Protein AF-A0AAW7YNT3-F1 (afdb_monomer)

Solvent-accessible surface area (backbone atoms only — not comparable to full-atom values): 6771 Å² total; per-residue (Å²): 64,18,79,74,12,15,23,53,59,44,59,53,68,56,67,46,81,46,39,36,42,36,42,15,41,15,35,61,48,77,42,97,88,78,42,71,45,65,34,49,21,41,37,40,34,36,9,56,87,86,39,77,91,45,38,28,54,26,43,28,46,38,42,26,44,70,47,74,45,78,47,78,46,77,56,96,90,42,84,46,75,51,78,47,80,24,43,24,50,31,45,35,39,36,42,26,80,60,21,69,74,40,59,34,50,35,39,33,45,35,40,28,41,40,74,43,90,86,60,73,50,56,52,67,33,57,24,69,50,74,45,118

Sequence (132 aa):
MGSIYSGIGSNFAIISDKDMKYISIGCIEYSSNNGAECGLGLGWVNTDLF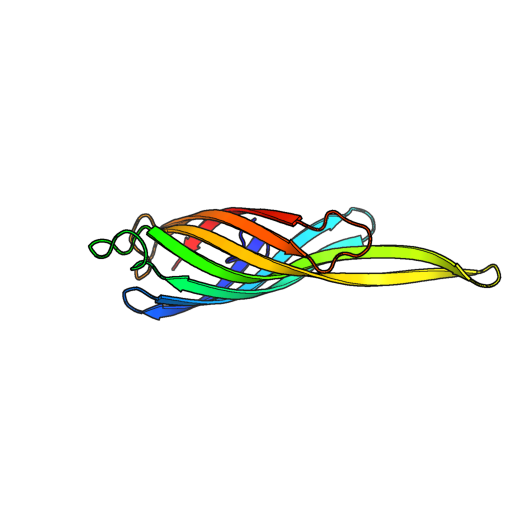SPDNNKHGLGLYISMVGHESNTIKVNGNFETEENDIYGLGVSYTYFFNGIGNSGMNIGISSHLTNADYKDNYGGFLQIGYQF

Foldseek 3Di:
DALQALDAHDWDWDDDQFKIWIKHKDFQDADPVPGTHIKIKTKMWGQCPPCVPAQFKIKMKMKMFNDKDWDWDQDPNDTDIDIGTKMWTKMKIKGFPVGPVDWGKMWIKMKTAIPDPPDDRIDMDTDIDTDD

Mean predicted aligned error: 6.73 Å

pLDDT: mean 86.56, std 11.25, range [52.97, 97.44]

Nearest PDB structures (foldseek):
  6z9n-assembly4_D  TM=3.071E-01  e=3.909E+00  Pseudomonas aeruginosa PAO1

Radius of gyration: 16.92 Å; Cα contacts (8 Å, |Δi|>4): 369; chains: 1; bounding box: 44×26×51 Å

Structure (mmCIF, N/CA/C/O backbone):
data_AF-A0AAW7YNT3-F1
#
_entry.id   AF-A0AAW7YNT3-F1
#
loop_
_atom_site.group_PDB
_atom_site.id
_atom_site.type_symbol
_atom_site.label_atom_id
_atom_site.label_alt_id
_atom_site.label_comp_id
_atom_site.label_asym_id
_atom_site.label_entity_id
_atom_site.label_seq_id
_atom_site.pdbx_PDB_ins_code
_atom_site.Cartn_x
_atom_site.Cartn_y
_atom_site.Cartn_z
_atom_site.occupancy
_atom_site.B_iso_or_equiv
_atom_site.auth_seq_id
_atom_site.auth_comp_id
_atom_site.auth_asym_id
_atom_site.auth_atom_id
_atom_site.pdbx_PDB_model_num
ATOM 1 N N . MET A 1 1 ? -3.545 -6.563 -6.101 1.00 75.44 1 MET A N 1
ATOM 2 C CA . MET A 1 1 ? -2.237 -5.879 -6.048 1.00 75.44 1 MET A CA 1
ATOM 3 C C . MET A 1 1 ? -2.426 -4.606 -5.255 1.00 75.44 1 MET A C 1
ATOM 5 O O . MET A 1 1 ? -3.217 -3.796 -5.696 1.00 75.44 1 MET A O 1
ATOM 9 N N . GLY A 1 2 ? -1.815 -4.432 -4.088 1.00 79.19 2 GLY A N 1
ATOM 10 C CA . GLY A 1 2 ? -2.077 -3.269 -3.231 1.00 79.19 2 GLY A CA 1
ATOM 11 C C . GLY A 1 2 ? -0.840 -2.430 -2.952 1.00 79.19 2 GLY A C 1
ATOM 12 O O . GLY A 1 2 ? 0.272 -2.957 -2.913 1.00 79.19 2 GLY A O 1
ATOM 13 N N . SER A 1 3 ? -1.048 -1.138 -2.690 1.00 82.19 3 SER A N 1
ATOM 14 C CA . SER A 1 3 ? 0.015 -0.226 -2.248 1.00 82.19 3 SER A CA 1
ATOM 15 C C . SER A 1 3 ? 0.577 -0.611 -0.878 1.00 82.19 3 SER A C 1
ATOM 17 O O . SER A 1 3 ? 1.75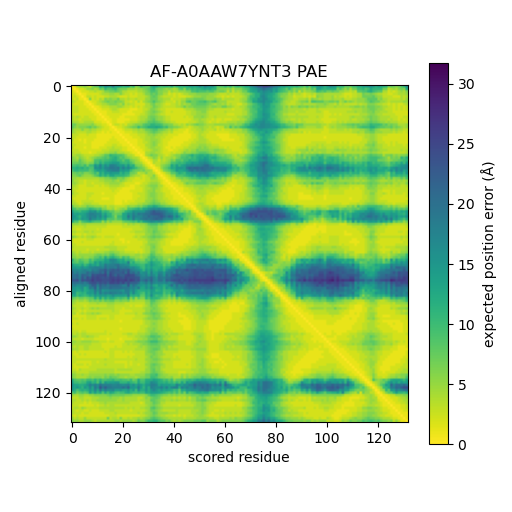7 -0.395 -0.621 1.00 82.19 3 SER A O 1
ATOM 19 N N . ILE A 1 4 ? -0.231 -1.236 -0.011 1.00 89.44 4 ILE A N 1
ATOM 20 C CA . ILE A 1 4 ? 0.237 -1.759 1.284 1.00 89.44 4 ILE A CA 1
ATOM 21 C C . ILE A 1 4 ? 0.968 -3.107 1.121 1.00 89.44 4 ILE A C 1
ATOM 23 O O . ILE A 1 4 ? 1.405 -3.699 2.096 1.00 89.44 4 ILE A O 1
ATOM 27 N N . TYR A 1 5 ? 1.113 -3.630 -0.098 1.00 90.44 5 TYR A N 1
ATOM 28 C CA . TYR A 1 5 ? 1.707 -4.946 -0.359 1.00 90.44 5 TYR A CA 1
ATOM 29 C C . TYR A 1 5 ? 2.788 -4.918 -1.448 1.00 90.44 5 TYR A C 1
ATOM 31 O O . TYR A 1 5 ? 3.236 -5.984 -1.854 1.00 90.44 5 TYR A O 1
ATOM 39 N N . SER A 1 6 ? 3.185 -3.735 -1.941 1.00 87.62 6 SER A N 1
ATOM 40 C CA . SER A 1 6 ? 4.051 -3.578 -3.125 1.00 87.62 6 SER A CA 1
ATOM 41 C C . SER A 1 6 ? 3.614 -4.476 -4.296 1.00 87.62 6 SER A C 1
ATOM 43 O O . SER A 1 6 ? 4.411 -5.224 -4.853 1.00 87.62 6 SER A O 1
ATOM 45 N N . GLY A 1 7 ? 2.317 -4.468 -4.627 1.00 87.88 7 GLY A N 1
ATOM 46 C CA . GLY A 1 7 ? 1.737 -5.386 -5.611 1.00 87.88 7 GLY A CA 1
ATOM 47 C C . GLY A 1 7 ? 1.079 -6.602 -4.953 1.00 87.88 7 GLY A C 1
ATOM 48 O O . GLY A 1 7 ? 0.160 -6.443 -4.142 1.00 87.88 7 GLY A O 1
ATOM 49 N N . ILE A 1 8 ? 1.448 -7.819 -5.355 1.00 89.88 8 ILE A N 1
ATOM 50 C CA . ILE A 1 8 ? 1.052 -9.063 -4.672 1.00 89.88 8 IL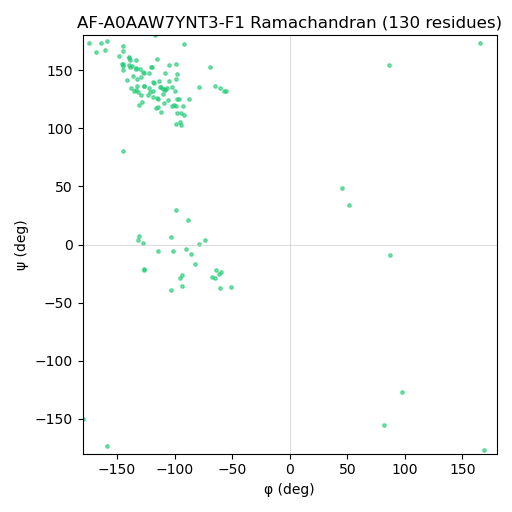E A CA 1
ATOM 51 C C . ILE A 1 8 ? 2.163 -9.423 -3.693 1.00 89.88 8 ILE A C 1
ATOM 53 O O . ILE A 1 8 ? 3.272 -9.748 -4.111 1.00 89.88 8 ILE A O 1
ATOM 57 N N . GLY A 1 9 ? 1.872 -9.370 -2.397 1.00 92.62 9 GLY A N 1
ATOM 58 C CA . GLY A 1 9 ? 2.919 -9.526 -1.403 1.00 92.62 9 GLY A CA 1
ATOM 59 C C . GLY A 1 9 ? 2.430 -9.453 0.030 1.00 92.62 9 GLY A C 1
ATOM 60 O O . GLY A 1 9 ? 1.309 -9.841 0.359 1.00 92.62 9 GLY A O 1
ATOM 61 N N . SER A 1 10 ? 3.312 -8.988 0.899 1.00 93.31 10 SER A N 1
ATOM 62 C CA . SER A 1 10 ? 3.104 -8.910 2.341 1.00 93.31 10 SER A CA 1
ATOM 63 C C . SER A 1 10 ? 3.679 -7.609 2.883 1.00 93.31 10 SER A C 1
ATOM 65 O O . SER A 1 10 ? 4.510 -6.961 2.246 1.00 93.31 10 SER A O 1
ATOM 67 N N . ASN A 1 11 ? 3.239 -7.222 4.076 1.00 95.06 11 ASN A N 1
ATOM 68 C CA . ASN A 1 11 ? 3.837 -6.116 4.804 1.00 95.06 11 ASN A CA 1
ATOM 69 C C . ASN A 1 11 ? 4.091 -6.475 6.259 1.00 95.06 11 ASN A C 1
ATOM 71 O O . ASN A 1 11 ? 3.476 -7.385 6.814 1.00 95.06 11 ASN A O 1
ATOM 75 N N . PHE A 1 12 ? 5.006 -5.721 6.849 1.00 95.56 12 PHE A N 1
ATOM 76 C CA . PHE A 1 12 ? 5.233 -5.667 8.278 1.00 95.56 12 PHE A CA 1
ATOM 77 C C . PHE A 1 12 ? 4.873 -4.266 8.736 1.00 95.56 12 PHE A C 1
ATOM 79 O O . PHE A 1 12 ? 5.393 -3.285 8.197 1.00 95.56 12 PHE A O 1
ATOM 86 N N . ALA A 1 13 ? 3.980 -4.177 9.716 1.00 95.19 13 ALA A N 1
ATOM 87 C CA . ALA A 1 13 ? 3.443 -2.911 10.167 1.00 95.19 13 ALA A CA 1
ATOM 88 C C . ALA A 1 13 ? 3.549 -2.750 11.682 1.00 95.19 13 ALA A C 1
ATOM 90 O O . ALA A 1 13 ? 3.364 -3.696 12.446 1.00 95.19 13 ALA A O 1
ATOM 91 N N . ILE A 1 14 ? 3.813 -1.518 12.102 1.00 95.44 14 ILE A N 1
ATOM 92 C CA . ILE A 1 14 ? 3.624 -1.062 13.475 1.00 95.44 14 ILE A CA 1
ATOM 93 C C . ILE A 1 14 ? 2.288 -0.331 13.498 1.00 95.44 14 ILE A C 1
ATOM 95 O O . ILE A 1 14 ? 2.107 0.650 12.770 1.00 95.44 14 ILE A O 1
ATOM 99 N N . ILE A 1 15 ? 1.363 -0.835 14.310 1.00 93.62 15 ILE A N 1
ATOM 100 C CA . ILE A 1 15 ? -0.024 -0.377 14.358 1.00 93.62 15 ILE A CA 1
ATOM 101 C C . ILE A 1 15 ? -0.331 0.174 15.752 1.00 93.62 15 ILE A C 1
ATOM 103 O O . ILE A 1 15 ? -0.045 -0.470 16.760 1.00 93.62 15 ILE A O 1
ATOM 107 N N . SER A 1 16 ? -0.936 1.354 15.774 1.00 89.31 16 SER A N 1
ATOM 108 C CA . SER A 1 16 ? -1.572 1.995 16.926 1.00 89.31 16 SER A CA 1
ATOM 109 C C . SER A 1 16 ? -3.071 2.165 16.639 1.00 89.31 16 SER A C 1
ATOM 111 O O . SER A 1 16 ? -3.539 1.837 15.550 1.00 89.31 16 SER A O 1
ATOM 113 N N . ASP A 1 17 ? -3.834 2.733 17.575 1.00 87.75 17 ASP A N 1
ATOM 114 C CA . ASP A 1 17 ? -5.303 2.844 17.479 1.00 87.75 17 ASP A CA 1
ATOM 115 C C . ASP A 1 17 ? -5.829 3.444 16.162 1.00 87.75 17 ASP A C 1
ATOM 117 O O . ASP A 1 17 ? -6.882 3.027 15.668 1.00 87.75 17 ASP A O 1
ATOM 121 N N . LYS A 1 18 ? -5.101 4.423 15.607 1.00 91.19 18 LYS A N 1
ATOM 122 C CA . LYS A 1 18 ? -5.473 5.167 14.393 1.00 91.19 18 LYS A CA 1
ATOM 123 C C . LYS A 1 18 ? -4.358 5.280 13.354 1.00 91.19 18 LYS A C 1
ATOM 125 O O . LYS A 1 18 ? -4.557 5.947 12.344 1.00 91.19 18 LYS A O 1
ATOM 130 N N . ASP A 1 19 ? -3.209 4.650 13.585 1.00 94.25 19 ASP A N 1
ATOM 131 C CA . ASP A 1 19 ? -2.016 4.790 12.747 1.00 94.25 19 ASP A CA 1
ATOM 132 C C . ASP A 1 19 ? -1.420 3.429 12.408 1.00 94.25 19 ASP A C 1
ATOM 134 O O . ASP A 1 19 ? -1.234 2.589 13.281 1.00 94.25 19 ASP A O 1
ATOM 138 N N . MET A 1 20 ? -1.033 3.243 11.153 1.00 95.44 20 MET A N 1
ATOM 139 C CA . MET A 1 20 ? -0.273 2.088 10.690 1.00 95.44 20 MET A CA 1
ATOM 140 C C . MET A 1 20 ? 0.911 2.580 9.874 1.00 95.44 20 MET A C 1
ATOM 142 O O . MET A 1 20 ? 0.725 3.233 8.853 1.00 95.44 20 MET A O 1
ATOM 146 N N . LYS A 1 21 ? 2.130 2.250 10.293 1.00 97.44 21 LYS A N 1
ATOM 147 C CA . LYS A 1 21 ? 3.356 2.483 9.514 1.00 97.44 21 LYS A CA 1
ATOM 148 C C . LYS A 1 21 ? 3.883 1.140 9.056 1.00 97.44 21 LYS A C 1
ATOM 150 O O . LYS A 1 21 ? 4.017 0.249 9.891 1.00 97.44 21 LYS A O 1
ATOM 155 N N . TYR A 1 22 ? 4.179 0.987 7.775 1.00 96.62 22 TYR A N 1
ATOM 156 C CA . TYR A 1 22 ? 4.515 -0.316 7.219 1.00 96.62 22 TYR A CA 1
ATOM 157 C C . TYR A 1 22 ? 5.697 -0.271 6.255 1.00 96.62 22 TYR A C 1
ATOM 159 O O . TYR A 1 22 ? 5.957 0.740 5.600 1.00 96.62 22 TYR A O 1
ATOM 167 N N . ILE A 1 23 ? 6.373 -1.414 6.160 1.00 96.94 23 ILE A N 1
ATOM 168 C CA . ILE A 1 23 ? 7.248 -1.781 5.050 1.00 96.94 23 ILE A CA 1
ATOM 169 C C . ILE A 1 23 ? 6.610 -2.953 4.309 1.00 96.94 23 ILE A C 1
ATOM 171 O O . ILE A 1 23 ? 6.108 -3.886 4.937 1.00 96.94 23 ILE A O 1
ATOM 175 N N . SER A 1 24 ? 6.597 -2.904 2.985 1.00 95.62 24 SER A N 1
ATOM 176 C CA . SER A 1 24 ? 5.995 -3.924 2.132 1.00 95.62 24 SER A CA 1
ATOM 177 C C . SER A 1 24 ? 7.009 -4.515 1.167 1.00 95.62 24 SER A C 1
ATOM 179 O O . SER A 1 24 ? 7.924 -3.833 0.706 1.00 95.62 24 SER A O 1
ATOM 181 N N . ILE A 1 25 ? 6.820 -5.792 0.857 1.00 94.06 25 ILE A N 1
ATOM 182 C CA . ILE A 1 25 ? 7.551 -6.529 -0.169 1.00 94.06 25 ILE A CA 1
ATOM 183 C C . ILE A 1 25 ? 6.543 -7.305 -1.007 1.00 94.06 25 ILE A C 1
ATOM 185 O O . ILE A 1 25 ? 5.656 -7.967 -0.464 1.00 94.06 25 ILE A O 1
ATOM 189 N N . GLY A 1 26 ? 6.671 -7.226 -2.323 1.00 92.19 26 GLY A N 1
ATOM 190 C CA . GLY A 1 26 ? 5.740 -7.873 -3.236 1.00 92.19 26 GLY A CA 1
ATOM 191 C C . GLY A 1 26 ? 6.174 -7.750 -4.680 1.00 92.19 26 GLY A C 1
ATOM 192 O O . GLY A 1 26 ? 7.160 -7.079 -4.976 1.00 92.19 26 GLY A O 1
ATOM 193 N N . CYS A 1 27 ? 5.443 -8.426 -5.561 1.00 89.94 27 CYS A N 1
ATOM 194 C CA . CYS A 1 27 ? 5.694 -8.401 -6.995 1.00 89.94 27 CYS A CA 1
ATOM 195 C C . CYS A 1 27 ? 4.608 -7.616 -7.730 1.00 89.94 27 CYS A C 1
ATOM 197 O O . CYS A 1 27 ? 3.410 -7.773 -7.463 1.00 89.94 27 CYS A O 1
ATOM 199 N N . ILE A 1 28 ? 5.052 -6.740 -8.625 1.00 85.81 28 ILE A N 1
ATOM 200 C CA . ILE A 1 28 ? 4.249 -5.713 -9.286 1.00 85.81 28 ILE A CA 1
ATOM 201 C C . IL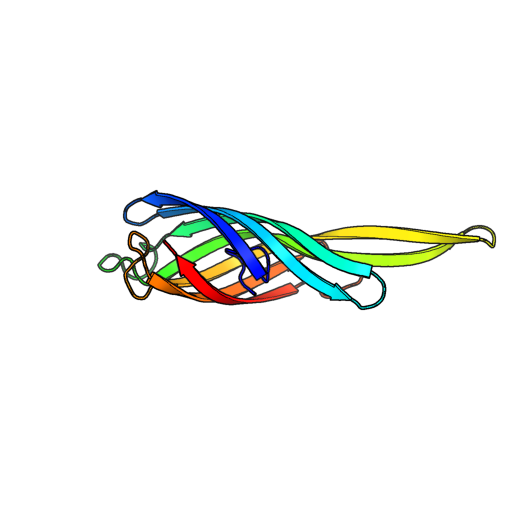E A 1 28 ? 3.915 -6.143 -10.711 1.00 85.81 28 ILE A C 1
ATOM 203 O O . ILE A 1 28 ? 2.790 -5.973 -11.158 1.00 85.81 28 ILE A O 1
ATOM 207 N N . GLU A 1 29 ? 4.854 -6.763 -11.408 1.00 79.62 29 GLU A N 1
ATOM 208 C CA . GLU A 1 29 ? 4.651 -7.222 -12.775 1.00 79.62 29 GLU A CA 1
ATOM 209 C C . GLU A 1 29 ? 5.167 -8.652 -12.926 1.00 79.62 29 GLU A C 1
ATOM 211 O O . GLU A 1 29 ? 6.054 -9.104 -12.199 1.00 79.62 29 GLU A O 1
ATOM 216 N N . TYR A 1 30 ? 4.571 -9.386 -13.862 1.00 76.75 30 TYR A N 1
ATOM 217 C CA . TYR A 1 30 ? 5.127 -10.633 -14.355 1.00 76.75 30 TYR A CA 1
ATOM 218 C C . TYR A 1 30 ? 5.184 -10.587 -15.878 1.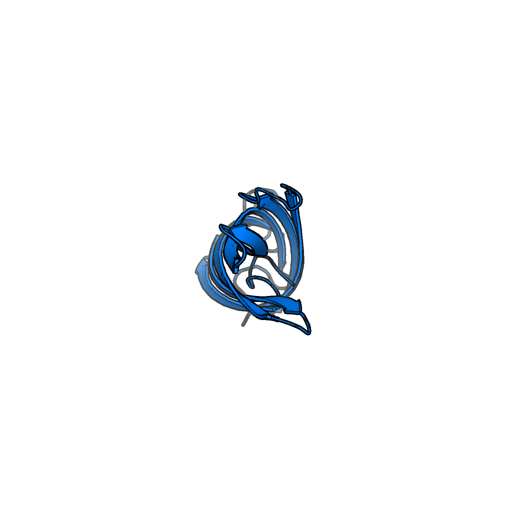00 76.75 30 TYR A C 1
ATOM 220 O O . TYR A 1 30 ? 4.154 -10.445 -16.541 1.00 76.75 30 TYR A O 1
ATOM 228 N N . SER A 1 31 ? 6.384 -10.768 -16.418 1.00 68.88 31 SER A N 1
ATOM 229 C CA . SER A 1 31 ? 6.660 -10.850 -17.847 1.00 68.88 31 SER A CA 1
ATOM 230 C C . SER A 1 31 ? 7.236 -12.222 -18.183 1.00 68.88 31 SER A C 1
ATOM 232 O O . SER A 1 31 ? 8.092 -12.748 -17.472 1.00 68.88 31 SER A O 1
ATOM 234 N N . SER A 1 32 ? 6.813 -12.810 -19.304 1.00 68.56 32 SER A N 1
ATOM 235 C CA . SER A 1 32 ? 7.384 -14.075 -19.791 1.00 68.56 32 SER A CA 1
ATOM 236 C C . SER A 1 32 ? 8.865 -13.962 -20.165 1.00 68.56 32 SER A C 1
ATOM 238 O O . SER A 1 32 ? 9.555 -14.978 -20.185 1.00 68.56 32 SER A O 1
ATOM 240 N N . ASN A 1 33 ? 9.348 -12.748 -20.444 1.00 65.25 33 ASN A N 1
ATOM 241 C CA . ASN A 1 33 ? 10.726 -12.506 -20.861 1.00 65.25 33 ASN A CA 1
ATOM 242 C C . ASN A 1 33 ? 11.639 -12.158 -19.677 1.00 65.25 33 ASN A C 1
ATOM 244 O O . ASN A 1 33 ? 12.790 -12.585 -19.670 1.00 65.25 33 ASN A O 1
ATOM 248 N N . ASN A 1 34 ? 11.120 -11.435 -18.676 1.00 67.06 34 ASN A N 1
ATOM 249 C CA . ASN A 1 34 ? 11.927 -10.880 -17.579 1.00 67.06 34 ASN A CA 1
ATOM 250 C C . ASN A 1 34 ? 11.591 -11.486 -16.200 1.00 67.06 34 ASN A C 1
ATOM 252 O O . ASN A 1 34 ? 12.290 -11.232 -15.224 1.00 67.06 34 ASN A O 1
ATOM 256 N N . GLY A 1 35 ? 10.566 -12.338 -16.107 1.00 74.25 35 GLY A N 1
ATOM 257 C CA . GLY A 1 35 ? 10.146 -12.963 -14.854 1.00 74.25 35 GLY A CA 1
ATOM 258 C C . GLY A 1 35 ? 9.262 -12.057 -13.994 1.00 74.25 35 GLY A C 1
ATOM 259 O O . GLY A 1 35 ? 8.537 -11.206 -14.508 1.00 74.25 35 GLY A O 1
ATOM 260 N N . ALA A 1 36 ? 9.261 -12.306 -12.679 1.00 79.50 36 ALA A N 1
ATOM 261 C CA . ALA A 1 36 ? 8.503 -11.518 -11.710 1.00 79.50 36 ALA A CA 1
ATOM 262 C C . ALA A 1 36 ? 9.328 -10.318 -11.233 1.00 79.50 36 ALA A C 1
ATOM 264 O O . ALA A 1 36 ? 10.424 -10.492 -10.702 1.00 79.50 36 ALA A O 1
ATOM 265 N N . GLU A 1 37 ? 8.771 -9.121 -11.365 1.00 84.81 37 GLU A N 1
ATOM 266 C CA . GLU A 1 37 ? 9.376 -7.885 -10.883 1.00 84.81 37 GLU A CA 1
ATOM 267 C C . GLU A 1 37 ? 8.890 -7.612 -9.468 1.00 84.81 37 GLU A C 1
ATOM 269 O O . GLU A 1 37 ? 7.706 -7.337 -9.246 1.00 84.81 37 GLU A O 1
ATOM 274 N N . CYS A 1 38 ? 9.798 -7.714 -8.500 1.00 88.75 38 CYS A N 1
ATOM 275 C CA . CYS A 1 38 ? 9.473 -7.581 -7.088 1.00 88.75 38 CYS A CA 1
ATOM 276 C C . CYS A 1 38 ? 10.212 -6.411 -6.458 1.00 88.75 38 CYS A C 1
ATOM 278 O O . CYS A 1 38 ? 11.382 -6.177 -6.736 1.00 88.75 38 CYS A O 1
ATOM 280 N N . GLY A 1 39 ? 9.515 -5.683 -5.594 1.00 89.31 39 GLY A N 1
ATOM 281 C CA . GLY A 1 39 ? 9.992 -4.431 -5.041 1.00 89.31 39 GLY A CA 1
ATOM 282 C C . GLY A 1 39 ? 9.566 -4.210 -3.604 1.00 89.31 39 GLY A C 1
ATOM 283 O O . GLY A 1 39 ? 8.748 -4.933 -3.023 1.00 89.31 39 GLY A O 1
ATOM 284 N N . LEU A 1 40 ? 10.149 -3.161 -3.035 1.00 93.75 40 LEU A N 1
ATOM 285 C CA . LEU A 1 40 ? 9.885 -2.715 -1.678 1.00 93.75 40 LEU A CA 1
ATOM 286 C C . LEU A 1 40 ? 9.017 -1.458 -1.679 1.00 93.75 40 LEU A C 1
ATOM 288 O O . LEU A 1 40 ? 8.988 -0.685 -2.638 1.00 93.75 40 LEU A O 1
ATOM 292 N N . GLY A 1 41 ? 8.294 -1.275 -0.582 1.00 93.81 41 GLY A N 1
ATOM 293 C CA . GLY A 1 41 ? 7.464 -0.106 -0.345 1.00 93.81 41 GLY A CA 1
ATOM 294 C C . GLY A 1 41 ? 7.471 0.288 1.119 1.00 93.81 41 GLY A C 1
ATOM 295 O O . GLY A 1 41 ? 7.725 -0.526 2.005 1.00 93.81 41 GLY A O 1
ATOM 296 N N . LEU A 1 42 ? 7.206 1.559 1.365 1.00 97.19 42 LEU A N 1
ATOM 297 C CA . LEU A 1 42 ? 7.044 2.143 2.684 1.00 97.19 42 LEU A CA 1
ATOM 298 C C . LEU A 1 42 ? 5.782 2.986 2.663 1.00 97.19 42 LEU A C 1
ATOM 300 O O . LEU A 1 42 ? 5.505 3.681 1.684 1.00 97.19 42 LEU A O 1
ATOM 304 N N . GLY A 1 43 ? 5.033 2.973 3.754 1.00 96.94 43 GLY A N 1
ATOM 305 C CA . GLY A 1 43 ? 3.867 3.828 3.835 1.00 96.94 43 GLY A CA 1
ATOM 306 C C . GLY A 1 43 ? 3.334 4.017 5.235 1.00 96.94 43 GLY A C 1
ATOM 307 O O . GLY A 1 43 ? 3.787 3.421 6.216 1.00 96.94 43 GLY A O 1
ATOM 308 N N . TRP A 1 44 ? 2.358 4.904 5.300 1.00 97.12 44 TRP A N 1
ATOM 309 C CA . TRP A 1 44 ? 1.643 5.260 6.506 1.00 97.12 44 TRP A CA 1
ATOM 310 C C . TRP A 1 44 ? 0.162 5.384 6.182 1.00 97.12 44 TRP A C 1
ATOM 312 O O . TRP A 1 44 ? -0.191 5.991 5.176 1.00 97.12 44 TRP A O 1
ATOM 322 N N . VAL A 1 45 ? -0.688 4.816 7.030 1.00 96.12 45 VAL A N 1
ATOM 323 C CA . VAL A 1 45 ? -2.146 4.912 6.967 1.00 96.12 45 VAL A CA 1
ATOM 324 C C . VAL A 1 45 ? -2.649 5.497 8.280 1.00 96.12 45 VAL A C 1
ATOM 326 O O . VAL A 1 45 ? -2.230 5.061 9.351 1.00 96.12 45 VAL A O 1
ATOM 329 N N . ASN A 1 46 ? -3.566 6.453 8.192 1.00 95.31 46 ASN A N 1
ATOM 330 C CA . ASN A 1 46 ? -4.240 7.075 9.316 1.00 95.31 46 ASN A CA 1
ATOM 331 C C . ASN A 1 46 ? -5.763 7.000 9.141 1.00 95.31 46 ASN A C 1
ATOM 333 O O . ASN A 1 46 ? -6.277 7.242 8.046 1.00 95.31 46 ASN A O 1
ATOM 337 N N . THR A 1 47 ? -6.489 6.669 10.210 1.00 94.00 47 THR A N 1
ATOM 338 C CA . THR A 1 47 ? -7.956 6.524 10.165 1.00 94.00 47 THR A CA 1
ATOM 339 C C . THR A 1 47 ? -8.737 7.710 10.728 1.00 94.00 47 THR A C 1
ATOM 341 O O . THR A 1 47 ? -9.960 7.734 10.642 1.00 94.00 47 THR A O 1
ATOM 344 N N . ASP A 1 48 ? -8.065 8.703 11.309 1.00 90.25 48 ASP A N 1
ATOM 345 C CA . ASP A 1 48 ? -8.711 9.840 11.980 1.00 90.25 48 ASP A CA 1
ATOM 346 C C . ASP A 1 48 ? -9.148 10.954 11.016 1.00 90.25 48 ASP A C 1
ATOM 348 O O . ASP A 1 48 ? -9.954 11.811 11.361 1.00 90.25 48 ASP A O 1
ATOM 352 N N . LEU A 1 49 ? -8.622 10.952 9.788 1.00 79.31 49 LEU A N 1
ATOM 353 C CA . LEU A 1 49 ? -8.742 12.084 8.862 1.00 79.31 49 LEU A CA 1
ATOM 354 C C . LEU A 1 49 ? -10.173 12.354 8.359 1.00 79.31 49 LEU A C 1
ATOM 356 O O . LEU A 1 49 ? -10.488 13.499 8.041 1.00 79.31 49 LEU A O 1
ATOM 360 N N . PHE A 1 50 ? -11.041 11.336 8.284 1.00 72.06 50 PHE A N 1
ATOM 361 C CA . PHE A 1 50 ? -12.416 11.481 7.770 1.00 72.06 50 PHE A CA 1
ATOM 362 C C . PHE A 1 50 ? -13.518 10.973 8.702 1.00 72.06 50 PHE A C 1
ATOM 364 O O . PHE A 1 50 ? -14.677 11.354 8.544 1.00 72.06 50 PHE A O 1
ATOM 371 N N . SER A 1 51 ? -13.214 10.078 9.638 1.00 68.75 51 SER A N 1
ATOM 372 C CA . SER A 1 51 ? -14.217 9.490 10.531 1.00 68.75 51 SER A CA 1
ATOM 373 C C . SER A 1 51 ? -13.606 9.248 11.907 1.00 68.75 51 SER A C 1
ATOM 375 O O . SER A 1 51 ? -13.243 8.118 12.214 1.00 68.75 51 SER A O 1
ATOM 377 N N . PRO A 1 52 ? -13.509 10.284 12.757 1.00 73.00 52 PRO A N 1
ATOM 378 C CA . PRO A 1 52 ? -12.800 10.188 14.034 1.00 73.00 52 PRO A CA 1
ATOM 379 C C . PRO A 1 52 ? -13.353 9.122 14.986 1.00 73.00 52 PRO A C 1
ATOM 381 O O . PRO A 1 52 ? -12.629 8.614 15.847 1.00 73.00 52 PRO A O 1
ATOM 384 N N . ASP A 1 53 ? -14.629 8.779 14.797 1.00 77.69 53 ASP A N 1
ATOM 385 C CA . ASP A 1 53 ? -15.392 7.839 15.614 1.00 77.69 53 ASP A CA 1
ATOM 386 C C . ASP A 1 53 ? -15.226 6.372 15.182 1.00 77.69 53 ASP A C 1
ATOM 388 O O . ASP A 1 53 ? -15.706 5.472 15.873 1.00 77.69 53 ASP A O 1
ATOM 392 N N . ASN A 1 54 ? -14.572 6.090 14.046 1.00 84.44 54 ASN A N 1
ATOM 393 C CA . ASN A 1 54 ? -14.294 4.718 13.627 1.00 84.44 54 ASN A CA 1
ATOM 394 C C . ASN A 1 54 ? -12.905 4.569 12.990 1.00 84.44 54 ASN A C 1
ATOM 396 O O . ASN A 1 54 ? -12.452 5.397 12.212 1.00 84.44 54 ASN A O 1
ATOM 400 N N . AS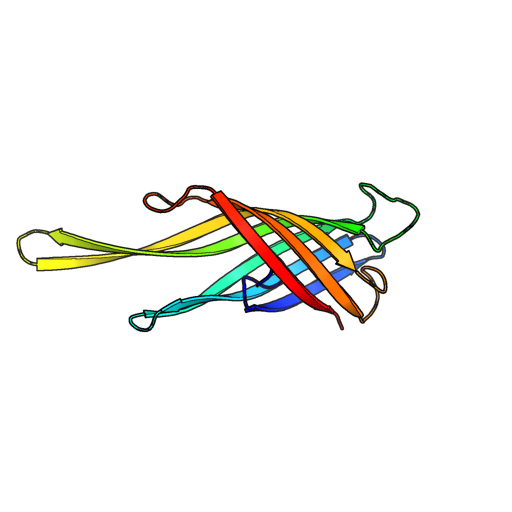N A 1 55 ? -12.234 3.457 13.274 1.00 92.25 55 ASN A N 1
ATOM 401 C CA . ASN A 1 55 ? -10.906 3.166 12.735 1.00 92.25 55 ASN A CA 1
ATOM 402 C C . ASN A 1 55 ? -10.951 2.226 11.517 1.00 92.25 55 ASN A C 1
ATOM 404 O O . ASN A 1 55 ? -10.033 1.435 11.298 1.00 92.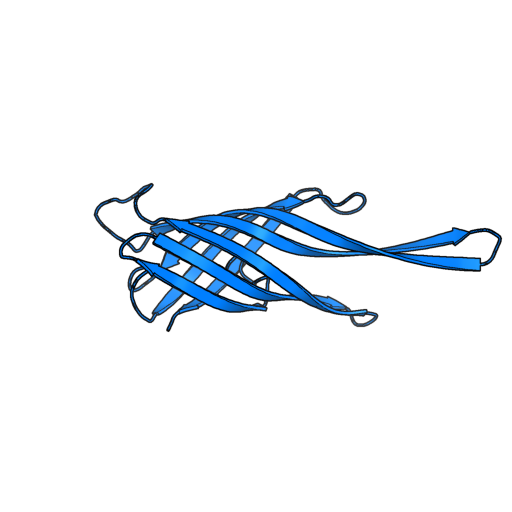25 55 ASN A O 1
ATOM 408 N N . LYS A 1 56 ? -12.040 2.267 10.737 1.00 94.31 56 LYS A N 1
ATOM 409 C CA . LYS A 1 56 ? -12.231 1.400 9.561 1.00 94.31 56 LYS A CA 1
ATOM 410 C C . LYS A 1 56 ? -11.811 2.063 8.259 1.00 94.31 56 LYS A C 1
ATOM 412 O O . LYS A 1 56 ? -11.420 1.363 7.334 1.00 94.31 56 LYS A O 1
ATOM 417 N N . HIS A 1 57 ? -11.897 3.386 8.175 1.00 94.75 57 HIS A N 1
ATOM 418 C CA . HIS A 1 57 ? -11.554 4.147 6.977 1.00 94.75 57 HIS A CA 1
ATOM 419 C C . HIS A 1 57 ? -10.147 4.717 7.110 1.00 94.75 57 HIS A C 1
ATOM 421 O O . HIS A 1 57 ? -9.950 5.688 7.826 1.00 94.75 57 HIS A O 1
ATOM 427 N N . GLY A 1 58 ? -9.171 4.118 6.435 1.00 94.94 58 GLY A N 1
ATOM 428 C CA . GLY A 1 58 ? -7.790 4.585 6.415 1.00 94.94 58 GLY A CA 1
ATOM 429 C C . GLY A 1 58 ? -7.473 5.377 5.155 1.00 94.94 58 GLY A C 1
ATOM 430 O O . GLY A 1 58 ? -7.741 4.916 4.047 1.00 94.94 58 GLY A O 1
ATOM 431 N N . LEU A 1 59 ? -6.849 6.537 5.320 1.00 95.62 59 LEU A N 1
ATOM 432 C CA . LEU A 1 59 ? -6.122 7.220 4.256 1.00 95.62 59 LEU A CA 1
ATOM 433 C C . LEU A 1 59 ? -4.633 7.059 4.471 1.00 95.62 59 LEU A C 1
ATOM 435 O O . LEU A 1 59 ? -4.164 7.175 5.597 1.00 95.62 59 LEU A O 1
ATOM 439 N N . GLY A 1 60 ? -3.881 6.857 3.400 1.00 95.38 60 GLY A N 1
ATOM 440 C CA . GLY A 1 60 ? -2.447 6.685 3.514 1.00 95.38 60 GLY A CA 1
ATOM 441 C C . GLY A 1 60 ? -1.634 7.365 2.439 1.00 95.38 60 GLY A C 1
ATOM 442 O O . GLY A 1 60 ? -2.124 7.665 1.352 1.00 95.38 60 GLY A O 1
ATOM 443 N N . LEU A 1 61 ? -0.363 7.548 2.765 1.00 97.31 61 LEU A N 1
ATOM 444 C CA . LEU A 1 61 ? 0.702 7.947 1.860 1.00 97.31 61 LEU A CA 1
ATOM 445 C C . LEU A 1 61 ? 1.677 6.785 1.730 1.00 97.31 61 LEU A C 1
ATOM 447 O O . LEU A 1 61 ? 1.971 6.110 2.719 1.00 97.31 61 LEU A O 1
ATOM 451 N N . TYR A 1 62 ? 2.189 6.559 0.529 1.00 96.88 62 TYR A N 1
ATOM 452 C CA . TYR A 1 62 ? 3.185 5.523 0.295 1.00 96.88 62 TYR A CA 1
ATOM 453 C C . TYR A 1 62 ? 4.197 5.942 -0.756 1.00 96.88 62 TYR A C 1
ATOM 455 O O . TYR A 1 62 ? 3.903 6.729 -1.655 1.00 96.88 62 TYR A O 1
ATOM 463 N N . ILE A 1 63 ? 5.381 5.362 -0.635 1.00 95.56 63 ILE A N 1
ATOM 464 C CA . ILE A 1 63 ? 6.400 5.321 -1.669 1.00 95.56 63 ILE A CA 1
ATOM 465 C C . ILE A 1 63 ? 6.725 3.854 -1.932 1.00 95.56 63 ILE A C 1
ATOM 467 O O . ILE A 1 63 ? 6.973 3.097 -0.993 1.00 95.56 63 ILE A O 1
ATOM 471 N N . SER A 1 64 ? 6.696 3.413 -3.182 1.00 93.31 64 SER A N 1
ATOM 472 C CA . SER A 1 64 ? 7.125 2.054 -3.523 1.00 93.31 64 SER A CA 1
ATOM 473 C C . SER A 1 64 ? 7.731 1.997 -4.906 1.00 93.31 64 SER A C 1
ATOM 475 O O . SER A 1 64 ? 7.486 2.870 -5.734 1.00 93.31 64 SER A O 1
ATOM 477 N N . MET A 1 65 ? 8.477 0.933 -5.176 1.00 90.69 65 MET A N 1
ATOM 478 C CA . MET A 1 65 ? 8.683 0.513 -6.556 1.00 90.69 65 MET A CA 1
ATOM 479 C C . MET A 1 65 ? 7.310 0.175 -7.158 1.00 90.69 65 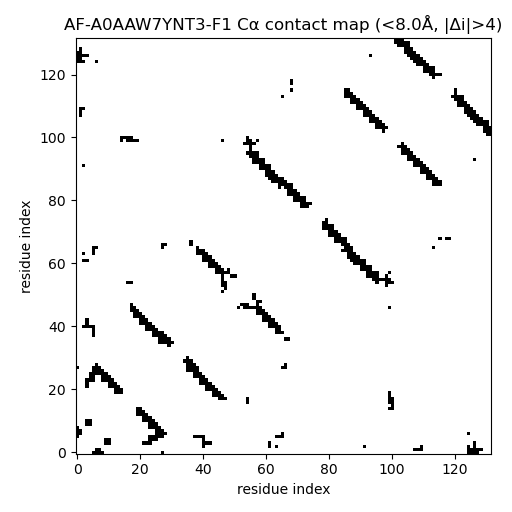MET A C 1
ATOM 481 O O . MET A 1 65 ? 6.476 -0.438 -6.483 1.00 90.69 65 MET A O 1
ATOM 485 N N . VAL A 1 66 ? 7.036 0.632 -8.375 1.00 88.12 66 VAL A N 1
ATOM 486 C CA . VAL A 1 66 ? 5.746 0.449 -9.071 1.00 88.12 66 VAL A CA 1
ATOM 487 C C . VAL A 1 66 ? 5.901 -0.141 -10.472 1.00 88.12 66 VAL A C 1
ATOM 489 O O . VAL A 1 66 ? 4.904 -0.377 -11.147 1.00 88.12 66 VAL A O 1
ATOM 492 N N . GLY A 1 67 ? 7.131 -0.430 -10.884 1.00 84.44 67 GLY A N 1
ATOM 493 C CA . GLY A 1 67 ? 7.431 -1.180 -12.093 1.00 84.44 67 GLY A CA 1
ATOM 494 C C . GLY A 1 67 ? 8.909 -1.095 -12.432 1.00 84.44 67 GLY A C 1
ATOM 495 O O . GLY A 1 67 ? 9.687 -0.469 -11.709 1.00 84.44 67 GLY A O 1
ATOM 496 N N . HIS A 1 68 ? 9.263 -1.696 -13.553 1.00 80.19 68 HIS A N 1
ATOM 497 C CA . HIS A 1 68 ? 10.585 -1.616 -14.144 1.00 80.19 68 HIS A CA 1
ATOM 498 C C . HIS A 1 68 ? 10.464 -1.159 -15.605 1.00 80.19 68 HIS A C 1
ATOM 500 O O . HIS A 1 68 ? 9.474 -1.436 -16.298 1.00 80.19 68 HIS A O 1
ATOM 506 N N . GLU A 1 69 ? 11.452 -0.417 -16.081 1.00 72.94 69 GLU A N 1
ATOM 507 C CA . GLU A 1 69 ? 11.619 -0.056 -17.484 1.00 72.94 69 GLU A CA 1
ATOM 508 C C . GLU A 1 69 ? 12.900 -0.694 -18.008 1.00 72.94 69 GLU A C 1
ATOM 510 O O . GLU A 1 69 ? 13.977 -0.499 -17.456 1.00 72.94 69 GLU A O 1
ATOM 515 N N . SER A 1 70 ? 12.773 -1.444 -19.101 1.00 67.12 70 SER A N 1
ATOM 516 C CA . SER A 1 70 ? 13.907 -1.988 -19.840 1.00 67.12 70 SER A CA 1
ATOM 517 C C . SER A 1 70 ? 13.895 -1.374 -21.231 1.00 67.12 70 SER A C 1
ATOM 519 O O . SER A 1 70 ? 12.930 -1.546 -21.982 1.00 67.12 70 SER A O 1
ATOM 521 N N . ASN A 1 71 ? 14.942 -0.624 -21.568 1.00 63.38 71 ASN A N 1
ATOM 522 C CA . ASN A 1 71 ? 15.094 -0.018 -22.882 1.00 63.38 71 ASN A CA 1
ATOM 523 C C . ASN A 1 71 ? 16.354 -0.553 -23.561 1.00 63.38 71 ASN A C 1
ATOM 525 O O . ASN A 1 71 ? 17.451 -0.502 -23.009 1.00 63.38 71 ASN A O 1
ATOM 529 N N . THR A 1 72 ? 16.208 -1.066 -24.780 1.00 65.62 72 THR A N 1
ATOM 530 C CA . THR A 1 72 ? 17.344 -1.533 -25.577 1.00 65.62 72 THR A CA 1
ATOM 531 C C . THR A 1 72 ? 17.781 -0.419 -26.519 1.00 65.62 72 THR A C 1
ATOM 533 O O . THR A 1 72 ? 17.136 -0.157 -27.537 1.00 65.62 72 THR A O 1
ATOM 536 N N . ILE A 1 73 ? 18.906 0.217 -26.207 1.00 66.00 73 ILE A N 1
ATOM 537 C CA . ILE A 1 73 ? 19.524 1.238 -27.051 1.00 66.00 73 ILE A CA 1
ATOM 538 C C . ILE A 1 73 ? 20.659 0.633 -27.879 1.00 66.00 73 ILE A C 1
ATOM 540 O O . ILE A 1 73 ? 21.400 -0.252 -27.450 1.00 66.00 73 ILE A O 1
ATOM 544 N N . LYS A 1 74 ? 20.795 1.095 -29.125 1.00 52.97 74 LYS A N 1
ATOM 545 C CA . LYS A 1 74 ? 21.862 0.641 -30.021 1.00 52.97 74 LYS A CA 1
ATOM 546 C C . LYS A 1 74 ? 23.039 1.607 -29.937 1.00 52.97 74 LYS A C 1
ATOM 548 O O . LYS A 1 74 ? 22.997 2.678 -30.542 1.00 52.97 74 LYS A O 1
ATOM 553 N N . VAL A 1 75 ? 24.092 1.221 -29.222 1.00 64.75 75 VAL A N 1
ATOM 554 C CA . VAL A 1 75 ? 25.306 2.028 -29.036 1.00 64.75 75 VAL A CA 1
ATOM 555 C C . VAL A 1 75 ? 26.450 1.386 -29.817 1.00 64.75 75 VAL A C 1
ATOM 557 O O . VAL A 1 75 ? 26.778 0.217 -29.633 1.00 64.75 75 VAL A O 1
ATOM 560 N N . ASN A 1 76 ? 27.048 2.135 -30.749 1.00 61.22 76 ASN A N 1
ATOM 561 C CA . ASN A 1 76 ? 28.208 1.701 -31.545 1.00 61.22 76 ASN A CA 1
ATOM 562 C C . ASN A 1 76 ? 28.060 0.328 -32.241 1.00 61.22 76 ASN A C 1
ATOM 564 O O . ASN A 1 76 ? 29.029 -0.409 -32.399 1.00 61.22 76 ASN A O 1
ATOM 568 N N . GLY A 1 77 ? 26.848 -0.018 -32.685 1.00 67.44 77 GLY A N 1
ATOM 569 C CA . GLY A 1 77 ? 26.576 -1.269 -33.403 1.00 67.44 77 GLY A CA 1
ATOM 570 C C . GLY A 1 77 ? 26.262 -2.477 -32.514 1.00 67.44 77 GLY A C 1
ATOM 571 O O . GLY A 1 77 ? 25.777 -3.473 -33.048 1.00 67.44 77 GLY A O 1
ATOM 572 N N . ASN A 1 78 ? 26.433 -2.359 -31.195 1.00 59.22 78 ASN A N 1
ATOM 573 C CA . ASN A 1 78 ? 26.001 -3.343 -30.205 1.00 59.22 78 ASN A CA 1
ATOM 574 C C . ASN A 1 78 ? 24.660 -2.927 -29.580 1.00 59.22 78 ASN A C 1
ATOM 576 O O . ASN A 1 78 ? 24.291 -1.751 -29.592 1.00 59.22 78 ASN A O 1
ATOM 580 N N . PHE A 1 79 ? 23.910 -3.906 -29.076 1.00 68.44 79 PHE A N 1
ATOM 581 C CA . PHE A 1 79 ? 22.692 -3.667 -28.305 1.00 68.44 79 PHE A CA 1
ATOM 582 C C . PHE A 1 79 ? 23.067 -3.616 -26.823 1.00 68.44 79 PHE A C 1
ATOM 584 O O . PHE A 1 79 ? 23.591 -4.599 -26.301 1.00 68.44 79 PHE A O 1
ATOM 591 N N . GLU A 1 80 ? 22.824 -2.482 -26.173 1.00 69.44 80 GLU A N 1
ATOM 592 C CA . GLU A 1 80 ? 22.926 -2.329 -24.722 1.00 69.44 80 GLU A CA 1
ATOM 593 C C . GLU A 1 80 ? 21.511 -2.193 -24.154 1.00 69.44 80 GLU A C 1
ATOM 595 O O . GLU A 1 80 ? 20.677 -1.469 -24.703 1.00 69.44 80 GLU A O 1
ATOM 600 N N . THR A 1 81 ? 21.226 -2.932 -23.085 1.00 66.25 81 THR A N 1
ATOM 601 C CA . THR A 1 81 ? 19.949 -2.857 -22.373 1.00 66.25 81 THR A CA 1
ATOM 602 C C . THR A 1 81 ? 20.164 -2.046 -21.106 1.00 66.25 81 THR A C 1
ATOM 604 O O . THR A 1 81 ? 20.982 -2.422 -20.269 1.00 66.25 81 THR A O 1
ATOM 607 N N . GLU A 1 82 ? 19.446 -0.935 -20.988 1.00 68.25 82 GLU A N 1
ATOM 608 C CA . GLU A 1 82 ? 19.399 -0.116 -19.784 1.00 68.25 82 GLU A CA 1
ATOM 609 C C . GLU A 1 82 ? 18.140 -0.483 -18.995 1.00 68.25 82 GLU A C 1
ATOM 611 O O . GLU A 1 82 ? 17.032 -0.492 -19.538 1.00 68.25 82 GLU A O 1
ATOM 616 N N . GLU A 1 83 ? 18.336 -0.844 -17.730 1.00 71.88 83 GLU A N 1
ATOM 617 C CA . GLU A 1 83 ? 17.303 -1.305 -16.805 1.00 71.88 83 GLU A CA 1
ATOM 618 C C . GLU A 1 83 ? 17.155 -0.276 -15.685 1.00 71.88 83 GLU A C 1
ATOM 620 O O . GLU A 1 83 ? 18.109 -0.019 -14.950 1.00 71.88 83 GLU A O 1
ATOM 625 N N . ASN A 1 84 ? 15.969 0.319 -15.566 1.00 77.81 84 ASN A N 1
ATOM 626 C CA . ASN A 1 84 ? 15.682 1.376 -14.605 1.00 77.81 84 ASN A CA 1
ATOM 627 C C . ASN A 1 84 ? 14.419 1.047 -13.798 1.00 77.81 84 ASN A C 1
ATOM 629 O O . ASN A 1 84 ? 13.354 0.768 -14.350 1.00 77.81 84 ASN A O 1
ATOM 633 N N . ASP A 1 85 ? 14.528 1.119 -12.471 1.00 84.75 85 ASP A N 1
ATOM 634 C CA . ASP A 1 85 ? 13.395 0.920 -11.568 1.00 84.75 85 ASP A CA 1
ATOM 635 C C . ASP A 1 85 ? 12.511 2.171 -11.502 1.00 84.75 85 ASP A C 1
ATOM 637 O O . ASP A 1 85 ? 12.990 3.296 -11.321 1.00 84.75 85 ASP A O 1
ATOM 641 N N . ILE A 1 86 ? 11.196 1.963 -11.569 1.00 87.75 86 ILE A N 1
ATOM 642 C CA . ILE A 1 86 ? 10.204 3.026 -11.428 1.00 87.75 86 ILE A CA 1
ATOM 643 C C . ILE A 1 86 ? 9.714 3.066 -9.984 1.00 87.75 86 ILE A C 1
ATOM 645 O O . ILE A 1 86 ? 9.170 2.092 -9.457 1.00 87.75 86 ILE A O 1
ATOM 649 N N . TYR A 1 87 ? 9.825 4.233 -9.367 1.00 90.88 87 TYR A N 1
ATOM 650 C CA . TYR A 1 87 ? 9.328 4.553 -8.040 1.00 90.88 87 TYR A CA 1
ATOM 651 C C . TYR A 1 87 ? 8.094 5.451 -8.129 1.00 90.88 87 TYR A C 1
ATOM 653 O O . TYR A 1 87 ? 8.060 6.441 -8.861 1.00 90.88 87 TYR A O 1
ATOM 661 N N . GLY A 1 88 ? 7.075 5.109 -7.348 1.00 92.75 88 GLY A N 1
ATOM 662 C CA . GLY A 1 88 ? 5.831 5.853 -7.236 1.00 92.75 88 GLY A CA 1
ATOM 663 C C . GLY A 1 88 ? 5.674 6.493 -5.862 1.00 92.75 88 GLY A C 1
ATOM 664 O O . GLY A 1 88 ? 5.887 5.831 -4.848 1.00 92.75 88 GLY A O 1
ATOM 665 N N . LEU A 1 89 ? 5.247 7.757 -5.828 1.00 95.69 89 LEU A N 1
ATOM 666 C CA . LEU A 1 89 ? 4.743 8.438 -4.632 1.00 95.69 89 LEU A CA 1
ATOM 667 C C . LEU A 1 89 ? 3.227 8.568 -4.755 1.00 95.69 89 LEU A C 1
ATOM 669 O O . LEU A 1 89 ? 2.730 9.139 -5.729 1.00 95.69 89 LEU A O 1
ATOM 673 N N . GLY A 1 90 ? 2.483 8.060 -3.775 1.00 96.00 90 GLY A N 1
ATOM 674 C CA . GLY A 1 90 ? 1.037 7.957 -3.899 1.00 96.00 90 GLY A CA 1
ATOM 675 C C . GLY A 1 90 ? 0.230 8.175 -2.637 1.00 96.00 90 GLY A C 1
ATOM 676 O O . GLY A 1 90 ? 0.729 8.153 -1.511 1.00 96.00 90 GLY A O 1
ATOM 677 N N . VAL A 1 91 ? -1.066 8.347 -2.875 1.00 96.88 91 VAL A N 1
ATOM 678 C CA . VAL A 1 91 ? -2.127 8.374 -1.872 1.00 96.88 91 VAL A CA 1
ATOM 679 C C . VAL A 1 91 ? -2.948 7.096 -1.984 1.00 96.88 91 VAL A C 1
ATOM 681 O O . VAL A 1 91 ? -3.117 6.528 -3.065 1.00 96.88 91 VAL A O 1
ATOM 684 N N . SER A 1 92 ? -3.469 6.620 -0.865 1.00 96.56 92 SER A N 1
ATOM 685 C CA . SER A 1 92 ? -4.285 5.411 -0.815 1.00 96.56 92 SER A CA 1
ATOM 686 C C . SER A 1 92 ? -5.464 5.583 0.123 1.00 96.56 92 SER A C 1
ATOM 688 O O . SER A 1 92 ? -5.414 6.348 1.084 1.00 96.56 92 SER A O 1
ATOM 690 N N . TYR A 1 93 ? -6.523 4.843 -0.160 1.00 95.81 93 TYR A N 1
ATOM 691 C CA . TYR A 1 93 ? -7.643 4.631 0.735 1.00 95.81 93 TYR A CA 1
ATOM 692 C C . TYR A 1 93 ? -7.775 3.131 0.987 1.00 95.81 93 TYR A C 1
ATOM 694 O O . TYR A 1 93 ? -7.772 2.341 0.044 1.00 95.81 93 TYR A O 1
ATOM 702 N N . THR A 1 94 ? -7.900 2.737 2.251 1.00 96.31 94 THR A N 1
ATOM 703 C CA . THR A 1 94 ? -8.086 1.345 2.669 1.00 96.31 94 THR A CA 1
ATOM 704 C C . THR A 1 94 ? -9.225 1.250 3.666 1.00 96.31 94 THR A C 1
ATOM 706 O O . THR A 1 94 ? -9.277 1.984 4.648 1.00 96.31 94 THR A O 1
ATOM 709 N N . TYR A 1 95 ? -10.135 0.319 3.424 1.00 95.38 95 TYR A N 1
ATOM 710 C CA . TYR A 1 95 ? -11.202 -0.041 4.335 1.00 95.38 95 TYR A CA 1
ATOM 711 C C . TYR A 1 95 ? -10.842 -1.320 5.094 1.00 95.38 95 TYR A C 1
ATOM 713 O O . TYR A 1 95 ? -10.666 -2.377 4.484 1.00 95.38 95 TYR A O 1
ATOM 721 N N . PHE A 1 96 ? -10.771 -1.231 6.420 1.00 95.44 96 PHE A N 1
ATOM 722 C CA . PHE A 1 96 ? -10.527 -2.345 7.334 1.00 95.44 96 PHE A CA 1
ATOM 723 C C . PHE A 1 96 ? -11.858 -2.838 7.904 1.00 95.44 96 PHE A C 1
ATOM 725 O O . PHE A 1 96 ? -12.502 -2.137 8.687 1.00 95.44 96 PHE A O 1
ATOM 732 N N . PHE A 1 97 ? -12.276 -4.059 7.564 1.00 95.31 97 PHE A N 1
ATOM 733 C CA . PHE A 1 97 ? -13.595 -4.572 7.966 1.00 95.31 97 PHE A CA 1
ATOM 734 C C . PHE A 1 97 ? -13.764 -4.638 9.496 1.00 95.31 97 PHE A C 1
ATOM 736 O O . PHE A 1 97 ? -14.827 -4.285 10.026 1.00 95.31 97 PHE A O 1
ATOM 743 N N . ASN A 1 98 ? -12.682 -4.998 10.194 1.00 94.88 98 ASN A N 1
ATOM 744 C CA . ASN A 1 98 ? -12.616 -5.127 11.652 1.00 94.88 98 ASN A CA 1
ATOM 745 C C . ASN A 1 98 ? -11.911 -3.939 12.342 1.00 94.88 98 ASN A C 1
ATOM 747 O O . ASN A 1 98 ? -11.718 -3.964 13.557 1.00 94.88 98 ASN A O 1
ATOM 751 N N . GLY A 1 99 ? -11.568 -2.886 11.592 1.00 93.56 99 GLY A N 1
ATOM 752 C CA . GLY A 1 99 ? -10.759 -1.760 12.070 1.00 93.56 99 GLY A CA 1
ATOM 753 C C . GLY A 1 99 ? -9.251 -2.005 11.948 1.00 93.56 99 GLY A C 1
ATOM 754 O O . GLY A 1 99 ? -8.803 -3.148 11.935 1.00 93.56 99 GLY A O 1
ATOM 755 N N . ILE A 1 100 ? -8.470 -0.926 11.853 1.00 93.69 100 ILE A N 1
ATOM 756 C CA . ILE A 1 100 ? -7.025 -0.958 11.554 1.00 93.69 100 ILE A CA 1
ATOM 757 C C . ILE A 1 100 ? -6.182 -1.717 12.587 1.00 93.69 100 ILE A C 1
ATOM 759 O O . ILE A 1 100 ? -5.117 -2.214 12.249 1.00 93.69 100 ILE A O 1
ATOM 763 N N . GLY A 1 101 ? -6.646 -1.818 13.835 1.00 92.56 101 GLY A N 1
ATOM 764 C CA . GLY A 1 101 ? -5.933 -2.487 14.929 1.00 92.56 101 GLY A CA 1
ATOM 765 C C . GLY A 1 101 ? -6.234 -3.978 15.093 1.00 92.56 101 GLY A C 1
ATOM 766 O O . GLY A 1 101 ? -5.652 -4.609 15.969 1.00 92.56 101 GLY A O 1
ATOM 767 N N . ASN A 1 102 ? -7.152 -4.543 14.303 1.00 94.06 102 ASN A N 1
ATOM 768 C CA . ASN A 1 102 ? -7.634 -5.910 14.494 1.00 94.06 102 ASN A CA 1
ATOM 769 C C . ASN A 1 102 ? -7.361 -6.791 13.277 1.00 94.06 102 ASN A C 1
ATOM 771 O O . ASN A 1 102 ? -7.373 -6.330 12.136 1.00 94.06 102 ASN A O 1
ATOM 775 N N . SER A 1 103 ? -7.230 -8.092 13.538 1.00 94.88 103 SER A N 1
ATOM 776 C CA . SER A 1 103 ? -7.165 -9.113 12.497 1.00 94.88 103 SER A CA 1
ATOM 777 C C . SER A 1 103 ? -8.404 -9.059 11.605 1.00 94.88 103 SER A C 1
ATOM 779 O O . SER A 1 103 ? -9.537 -9.025 12.104 1.00 94.88 103 SER A O 1
ATOM 781 N N . GLY A 1 104 ? -8.226 -9.072 10.290 1.00 96.12 104 GLY A N 1
ATOM 782 C CA . GLY A 1 104 ? -9.345 -9.073 9.361 1.00 96.12 104 GLY A CA 1
ATOM 783 C C . GLY A 1 104 ? -8.987 -8.731 7.926 1.00 96.12 104 GLY A C 1
ATOM 784 O O . GLY A 1 104 ? -7.868 -8.346 7.586 1.00 96.12 104 GLY A O 1
ATOM 785 N N . MET A 1 105 ? -9.991 -8.866 7.062 1.00 96.94 105 MET A N 1
ATOM 786 C CA . MET A 1 105 ? -9.874 -8.464 5.668 1.00 96.94 105 MET A CA 1
ATOM 787 C C . MET A 1 105 ? -9.798 -6.943 5.533 1.00 96.94 105 MET A C 1
ATOM 789 O O . MET A 1 105 ? -10.362 -6.191 6.337 1.00 96.94 105 MET A O 1
ATOM 793 N N . ASN A 1 106 ? -9.151 -6.500 4.462 1.00 96.00 106 ASN A N 1
ATOM 794 C CA . ASN A 1 106 ? -9.161 -5.122 4.011 1.00 96.00 106 ASN A CA 1
ATOM 795 C C . ASN A 1 106 ? -9.265 -5.046 2.482 1.00 96.00 106 ASN A C 1
ATOM 797 O O . ASN A 1 106 ? -8.893 -5.977 1.762 1.00 96.00 106 ASN A O 1
ATOM 801 N N . ILE A 1 107 ? -9.795 -3.928 1.999 1.00 97.19 107 ILE A N 1
ATOM 802 C CA . ILE A 1 107 ? -9.840 -3.581 0.575 1.00 97.19 107 ILE A CA 1
ATOM 803 C C . ILE A 1 107 ? -9.394 -2.141 0.398 1.00 97.19 107 ILE A C 1
ATOM 805 O O . ILE A 1 107 ? -9.601 -1.323 1.289 1.00 97.19 107 ILE A O 1
ATOM 809 N N . GLY A 1 108 ? -8.813 -1.803 -0.742 1.00 96.00 108 GLY A N 1
ATOM 810 C CA . GLY A 1 108 ? -8.321 -0.451 -0.953 1.00 96.00 108 GLY A CA 1
ATOM 811 C C . GLY A 1 108 ? -8.121 -0.086 -2.408 1.00 96.00 108 GLY A C 1
ATOM 812 O O . GLY A 1 108 ? -8.133 -0.933 -3.301 1.00 96.00 108 GLY A O 1
ATOM 813 N N . ILE A 1 109 ? -7.931 1.205 -2.621 1.00 97.00 109 ILE A N 1
ATOM 814 C CA . ILE A 1 109 ? -7.584 1.794 -3.906 1.00 97.00 109 ILE A CA 1
ATOM 815 C C . ILE A 1 109 ? -6.489 2.827 -3.683 1.00 97.00 109 ILE A C 1
ATOM 817 O O . ILE A 1 109 ? -6.468 3.512 -2.658 1.00 97.00 109 ILE A O 1
ATOM 821 N N . SER A 1 110 ? -5.573 2.946 -4.631 1.00 96.38 110 SER A N 1
ATOM 822 C CA . SER A 1 110 ? -4.534 3.964 -4.581 1.00 96.38 110 SER A CA 1
ATOM 823 C C . SER A 1 110 ? -4.286 4.588 -5.941 1.00 96.38 110 SER A C 1
ATOM 825 O O . SER A 1 110 ? -4.573 3.989 -6.978 1.00 96.38 110 SER A O 1
ATOM 827 N N . SER A 1 111 ? -3.707 5.781 -5.913 1.00 96.00 111 SER A N 1
ATOM 828 C CA . SER A 1 111 ? -3.109 6.437 -7.069 1.00 96.00 111 SER A CA 1
ATOM 829 C C . SER A 1 111 ? -1.707 6.921 -6.710 1.00 96.00 111 SER A C 1
ATOM 831 O O . SER A 1 111 ? -1.409 7.172 -5.539 1.00 96.00 111 SER A O 1
ATOM 833 N N . HIS A 1 112 ? -0.815 6.996 -7.690 1.00 95.31 112 HIS A N 1
ATOM 834 C CA . HIS A 1 112 ? 0.547 7.494 -7.515 1.00 95.31 112 HIS A CA 1
ATOM 835 C C . HIS A 1 112 ? 1.033 8.226 -8.760 1.00 95.31 112 HIS A C 1
ATOM 837 O O . HIS A 1 112 ? 0.558 7.967 -9.865 1.00 95.31 112 HIS A O 1
ATOM 843 N N . LEU A 1 113 ? 1.994 9.120 -8.554 1.00 93.88 113 LEU A N 1
ATOM 844 C CA . LEU A 1 113 ? 2.834 9.689 -9.602 1.00 93.88 113 LEU A CA 1
ATOM 845 C C . LEU A 1 113 ? 4.154 8.927 -9.636 1.00 93.88 113 LEU A C 1
ATOM 847 O O . LEU A 1 113 ? 4.623 8.499 -8.579 1.00 93.88 113 LEU A O 1
ATOM 851 N N . THR A 1 114 ? 4.744 8.774 -10.814 1.00 91.25 114 THR A N 1
ATOM 852 C CA . THR A 1 114 ? 5.986 8.017 -11.011 1.00 91.25 114 THR A CA 1
ATOM 853 C C . THR A 1 114 ? 7.132 8.911 -11.476 1.00 91.25 114 THR A C 1
ATOM 855 O O . THR A 1 114 ? 6.916 10.009 -11.989 1.00 91.25 114 THR A O 1
ATOM 858 N N . ASN A 1 115 ? 8.363 8.437 -11.289 1.00 85.62 115 ASN A N 1
ATOM 859 C CA . ASN A 1 115 ? 9.565 8.985 -11.925 1.00 85.62 115 ASN A CA 1
ATOM 860 C C . ASN A 1 115 ? 9.845 8.341 -13.299 1.00 85.62 115 ASN A C 1
ATOM 862 O O . ASN A 1 115 ? 10.997 8.328 -13.718 1.00 85.62 115 ASN A O 1
ATOM 866 N N . ALA A 1 116 ? 8.838 7.742 -13.940 1.00 77.94 116 ALA A N 1
ATOM 867 C CA . ALA A 1 116 ? 9.009 7.086 -15.231 1.00 77.94 116 ALA A CA 1
ATOM 868 C C . ALA A 1 116 ? 9.377 8.116 -16.309 1.00 77.94 116 ALA A C 1
ATOM 870 O O . ALA A 1 116 ? 8.774 9.189 -16.370 1.00 77.94 116 ALA A O 1
ATOM 871 N N . ASP A 1 117 ? 10.348 7.780 -17.157 1.00 69.12 117 ASP A N 1
ATOM 872 C CA . ASP A 1 117 ? 10.758 8.632 -18.277 1.00 69.12 117 ASP A CA 1
ATOM 873 C C . ASP A 1 117 ? 10.022 8.254 -19.576 1.00 69.12 117 ASP A C 1
ATOM 875 O O . ASP A 1 117 ? 9.837 9.104 -20.453 1.00 69.12 117 ASP A O 1
ATOM 879 N N . TYR A 1 118 ? 9.586 6.990 -19.705 1.00 61.25 118 TYR A N 1
ATOM 880 C CA . TYR A 1 118 ? 9.014 6.445 -20.945 1.00 61.25 118 TYR A CA 1
ATOM 881 C C . TYR A 1 118 ? 7.631 5.783 -20.790 1.00 61.25 118 TYR A C 1
ATOM 883 O O . TYR A 1 118 ? 6.915 5.664 -21.790 1.00 61.25 118 TYR A O 1
ATOM 891 N N . LYS A 1 119 ? 7.227 5.352 -19.587 1.00 64.50 119 LYS A N 1
ATOM 892 C CA . LYS A 1 119 ? 5.856 4.910 -19.254 1.00 64.50 119 LYS A CA 1
ATOM 893 C C . LYS A 1 119 ? 4.997 6.068 -18.725 1.00 64.50 119 LYS A C 1
ATOM 895 O O . LYS A 1 119 ? 5.473 7.176 -18.507 1.00 64.50 119 LYS A O 1
ATOM 900 N N . ASP A 1 120 ? 3.701 5.808 -18.535 1.00 74.06 120 ASP A N 1
ATOM 901 C CA . ASP A 1 120 ? 2.764 6.781 -17.967 1.00 74.06 120 ASP A CA 1
ATOM 902 C C . ASP A 1 120 ? 3.241 7.301 -16.595 1.00 74.06 120 ASP A C 1
ATOM 904 O O . ASP A 1 120 ? 3.559 6.535 -15.682 1.00 74.06 120 ASP A O 1
ATOM 908 N N . ASN A 1 121 ? 3.210 8.627 -16.424 1.00 83.62 121 ASN A N 1
ATOM 909 C CA . ASN A 1 121 ? 3.689 9.314 -15.212 1.00 83.62 121 ASN A CA 1
ATOM 910 C C . ASN A 1 121 ? 2.751 9.156 -13.997 1.00 83.62 121 ASN A C 1
ATOM 912 O O . ASN A 1 121 ? 2.948 9.790 -12.956 1.00 83.62 121 ASN A O 1
ATOM 916 N N . TYR A 1 122 ? 1.679 8.377 -14.139 1.00 89.38 122 TYR A N 1
ATOM 917 C CA . TYR A 1 122 ? 0.677 8.138 -13.111 1.00 89.38 122 TYR A CA 1
ATOM 918 C C . TYR A 1 122 ? 0.159 6.701 -13.186 1.00 89.38 122 TYR A C 1
ATOM 920 O O . TYR A 1 122 ? 0.086 6.098 -14.252 1.00 89.38 122 TYR A O 1
ATOM 928 N N . GLY A 1 123 ? -0.247 6.166 -12.041 1.00 90.69 123 GLY A N 1
ATOM 929 C CA . GLY A 1 123 ? -0.765 4.809 -11.930 1.00 90.69 123 GLY A CA 1
ATOM 930 C C . GLY A 1 123 ? -1.609 4.627 -10.679 1.00 90.69 123 GLY A C 1
ATOM 931 O O . GLY A 1 123 ? -1.908 5.583 -9.957 1.00 90.69 123 GLY A O 1
ATOM 932 N N . GLY A 1 124 ? -2.016 3.390 -10.414 1.00 92.06 124 GLY A N 1
ATOM 933 C CA . GLY A 1 124 ? -2.821 3.063 -9.245 1.00 92.06 124 GLY A CA 1
ATOM 934 C C . GLY A 1 124 ? -2.938 1.569 -8.990 1.00 92.06 124 G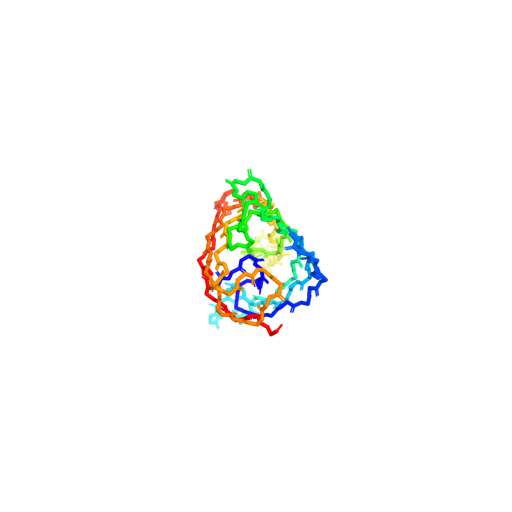LY A C 1
ATOM 935 O O . GLY A 1 124 ? -2.624 0.748 -9.850 1.00 92.06 124 GLY A O 1
ATOM 936 N N . PHE A 1 125 ? -3.402 1.216 -7.792 1.00 93.00 125 PHE A N 1
ATOM 937 C CA . PHE A 1 125 ? -3.564 -0.172 -7.363 1.00 93.00 125 PHE A CA 1
ATOM 938 C C . PHE A 1 125 ? -4.974 -0.455 -6.843 1.00 93.00 125 PHE A C 1
ATOM 940 O O . PHE A 1 125 ? -5.611 0.403 -6.231 1.00 93.00 125 PHE A O 1
ATOM 947 N N . LEU A 1 126 ? -5.427 -1.698 -7.042 1.00 94.00 126 LEU A N 1
ATOM 948 C CA . LEU A 1 126 ? -6.627 -2.264 -6.421 1.00 94.00 126 LEU A CA 1
ATOM 949 C C . LEU A 1 126 ? -6.245 -3.357 -5.425 1.00 94.00 126 LEU A C 1
ATOM 951 O O . LEU A 1 126 ? -5.761 -4.440 -5.782 1.00 94.00 126 LEU A O 1
ATOM 955 N N . GLN A 1 127 ? -6.513 -3.080 -4.159 1.00 94.00 127 GLN A N 1
ATOM 956 C CA . GLN A 1 127 ? -6.080 -3.887 -3.037 1.00 94.00 127 GLN A CA 1
ATOM 957 C C . GLN A 1 127 ? -7.203 -4.765 -2.491 1.00 94.00 127 GLN A C 1
ATOM 959 O O . GLN A 1 127 ? -8.307 -4.298 -2.221 1.00 94.00 127 GLN A O 1
ATOM 964 N N . ILE A 1 128 ? -6.855 -6.024 -2.235 1.00 94.88 128 ILE A N 1
ATOM 965 C CA . ILE A 1 128 ? -7.581 -6.945 -1.364 1.00 94.88 128 ILE A CA 1
ATOM 966 C C . ILE A 1 128 ? -6.512 -7.629 -0.520 1.00 94.88 128 ILE A C 1
ATOM 968 O O . ILE A 1 128 ? -5.502 -8.076 -1.068 1.00 94.88 128 ILE A O 1
ATOM 972 N N . GLY A 1 129 ? -6.712 -7.693 0.789 1.00 94.38 129 GLY A N 1
ATOM 973 C CA . GLY A 1 129 ? -5.738 -8.296 1.682 1.00 94.38 129 GLY A CA 1
ATOM 974 C C . GLY A 1 129 ? -6.326 -8.743 3.008 1.00 94.38 129 GLY A C 1
ATOM 975 O O . GLY A 1 129 ? -7.502 -8.526 3.304 1.00 94.38 129 GLY A O 1
ATOM 976 N N . TYR A 1 130 ? -5.479 -9.393 3.796 1.00 93.69 130 TYR A N 1
ATOM 977 C CA . TYR A 1 130 ? -5.765 -9.800 5.163 1.00 93.69 130 TYR A CA 1
ATOM 978 C C . TYR A 1 130 ? -4.659 -9.258 6.067 1.00 93.69 130 TYR A C 1
ATOM 980 O O . TYR A 1 130 ? -3.481 -9.307 5.708 1.00 93.69 130 TYR A O 1
ATOM 988 N N . GLN A 1 131 ? -5.045 -8.715 7.212 1.00 92.88 131 GLN A N 1
ATOM 989 C CA . GLN A 1 131 ? -4.149 -8.284 8.275 1.00 92.88 131 GLN A CA 1
ATOM 990 C C . GLN A 1 131 ? -4.320 -9.236 9.454 1.00 92.88 131 GLN A C 1
ATOM 992 O O . GLN A 1 131 ? -5.454 -9.560 9.804 1.00 92.88 131 GLN A O 1
ATOM 997 N N . PHE A 1 132 ? -3.206 -9.683 10.031 1.00 87.88 132 PHE A N 1
ATOM 998 C CA . PHE A 1 132 ? -3.200 -10.596 11.170 1.00 87.88 132 PHE A CA 1
ATOM 999 C C . PHE A 1 132 ? -3.282 -9.856 12.497 1.00 87.88 132 PHE A C 1
ATOM 1001 O O . PHE A 1 132 ? -2.639 -8.791 12.626 1.00 87.88 132 PHE A O 1
#

Secondary structure (DSSP, 8-state):
-BGGGTBEEEEEEEE-SSEEEEEEEEEEEEETTTEEEEEEEEEEEESTTT-TT-SSEEEEEEEEEEEEEEEEEEETTEEEEEEEEEEEEEEEEEEETT-TTSSEEEEEEEEEEE--SSS-SEEEEEEEEEE-